Protein AF-A0A0J8RE99-F1 (afdb_monomer_lite)

Structure (mmCIF, N/CA/C/O backbone):
data_AF-A0A0J8RE99-F1
#
_entry.id   AF-A0A0J8RE99-F1
#
loop_
_atom_site.group_PDB
_atom_site.id
_atom_site.type_symbol
_atom_site.label_atom_id
_atom_site.label_alt_id
_atom_site.label_comp_id
_atom_site.label_asym_id
_atom_site.label_entity_id
_atom_site.label_seq_id
_atom_site.pdbx_PDB_ins_code
_atom_site.Cartn_x
_atom_site.Cartn_y
_atom_site.Cartn_z
_atom_site.occupancy
_atom_site.B_iso_or_equiv
_atom_site.auth_seq_id
_atom_site.auth_comp_id
_atom_site.auth_asym_id
_atom_site.auth_atom_id
_atom_site.pdbx_PDB_model_num
ATOM 1 N N . MET A 1 1 ? 3.010 18.013 -18.663 1.00 51.88 1 MET A N 1
ATOM 2 C CA . MET A 1 1 ? 1.750 18.130 -17.895 1.00 51.88 1 MET A CA 1
ATOM 3 C C . MET A 1 1 ? 1.418 16.877 -17.068 1.00 51.88 1 MET A C 1
ATOM 5 O O . MET A 1 1 ? 0.577 16.992 -16.194 1.00 51.88 1 MET A O 1
ATOM 9 N N . GLY A 1 2 ? 2.105 15.733 -17.244 1.00 72.44 2 GLY A N 1
ATOM 10 C CA . GLY A 1 2 ? 1.738 14.463 -16.585 1.00 72.44 2 GLY A CA 1
ATOM 11 C C . GLY A 1 2 ? 1.918 14.384 -15.061 1.00 72.44 2 GLY A C 1
ATOM 12 O O . GLY A 1 2 ? 1.069 13.808 -14.399 1.00 72.44 2 GLY A O 1
ATOM 13 N N . ALA A 1 3 ? 2.939 15.015 -14.471 1.00 80.06 3 ALA A N 1
ATOM 14 C CA . ALA A 1 3 ? 3.214 14.856 -13.034 1.00 80.06 3 ALA A CA 1
ATOM 15 C C . ALA A 1 3 ? 2.072 15.350 -12.118 1.00 80.06 3 ALA A C 1
ATOM 17 O O . ALA A 1 3 ? 1.787 14.749 -11.086 1.00 80.06 3 ALA A O 1
ATOM 18 N N . SER A 1 4 ? 1.388 16.441 -12.479 1.00 88.12 4 SER A N 1
ATOM 19 C CA . SER A 1 4 ? 0.244 16.948 -11.702 1.00 88.12 4 SER A CA 1
ATOM 20 C C . SER A 1 4 ? -0.982 16.040 -11.812 1.00 88.12 4 SER A C 1
ATOM 22 O O . SER A 1 4 ? -1.707 15.873 -10.834 1.00 88.12 4 SER A O 1
ATOM 24 N N . GLU A 1 5 ? -1.196 15.441 -12.984 1.00 91.56 5 GLU A N 1
ATOM 25 C CA . GLU A 1 5 ? -2.294 14.508 -13.238 1.00 91.56 5 GLU A CA 1
ATOM 26 C C . GLU A 1 5 ? -2.074 13.184 -12.495 1.00 91.56 5 GLU A C 1
ATOM 28 O O . GLU A 1 5 ? -2.955 12.761 -11.749 1.00 91.56 5 GLU A O 1
ATOM 33 N N . SER A 1 6 ? -0.870 12.601 -12.566 1.00 93.69 6 SER A N 1
ATOM 34 C CA . SER A 1 6 ? -0.508 11.382 -11.823 1.00 93.69 6 SER A CA 1
ATOM 35 C C . SER A 1 6 ? -0.725 11.535 -10.316 1.00 93.69 6 SER A C 1
ATOM 37 O O . SER A 1 6 ? -1.281 10.648 -9.670 1.00 93.69 6 SER A O 1
ATOM 39 N N . LYS A 1 7 ? -0.351 12.691 -9.746 1.00 96.00 7 LYS A N 1
ATOM 40 C CA . LYS A 1 7 ? -0.567 12.993 -8.321 1.00 96.00 7 LYS A CA 1
ATOM 41 C C . LYS A 1 7 ? -2.047 13.099 -7.965 1.00 96.00 7 LYS A C 1
ATOM 43 O O . LYS A 1 7 ? -2.447 12.626 -6.901 1.00 96.00 7 LYS A O 1
ATOM 48 N N . LEU A 1 8 ? -2.859 13.700 -8.837 1.00 96.81 8 LEU A N 1
ATOM 49 C CA . LEU A 1 8 ? -4.306 13.785 -8.638 1.00 96.81 8 LEU A CA 1
ATOM 50 C C . LEU A 1 8 ? -4.948 12.393 -8.663 1.00 96.81 8 LEU A C 1
ATOM 52 O O . LEU A 1 8 ? -5.706 12.067 -7.750 1.00 96.81 8 LEU A O 1
ATOM 56 N N . VAL A 1 9 ? -4.602 11.565 -9.653 1.00 97.44 9 VAL A N 1
ATOM 57 C CA . VAL A 1 9 ? -5.102 10.185 -9.772 1.00 97.44 9 VAL A CA 1
ATOM 58 C C . VAL A 1 9 ? -4.669 9.349 -8.567 1.00 97.44 9 VAL A C 1
ATOM 60 O O . VAL A 1 9 ? -5.491 8.655 -7.970 1.00 97.44 9 VAL A O 1
ATOM 63 N N . PHE A 1 10 ? -3.412 9.472 -8.132 1.00 97.88 10 PHE A N 1
ATOM 64 C CA . PHE A 1 10 ? -2.926 8.787 -6.934 1.00 97.88 10 PHE A CA 1
ATOM 65 C C . PHE A 1 10 ? -3.701 9.220 -5.680 1.00 97.88 10 PHE A C 1
ATOM 67 O O . PHE A 1 10 ? -4.124 8.382 -4.882 1.00 97.88 10 PHE A O 1
ATOM 74 N N . ARG A 1 11 ? -3.970 10.525 -5.531 1.00 97.75 11 ARG A N 1
ATOM 75 C CA . ARG A 1 11 ? -4.751 11.060 -4.408 1.00 97.75 11 ARG A CA 1
ATOM 76 C C . ARG A 1 11 ? -6.195 10.556 -4.402 1.00 97.75 11 ARG A C 1
ATOM 78 O O . ARG A 1 11 ? -6.694 10.197 -3.339 1.00 97.75 11 ARG A O 1
ATOM 85 N N . GLN A 1 12 ? -6.847 10.510 -5.563 1.00 97.69 12 GLN A N 1
ATOM 86 C CA . GLN A 1 12 ? -8.183 9.921 -5.715 1.00 97.69 12 GLN A CA 1
ATOM 87 C C . GLN A 1 12 ? -8.171 8.435 -5.352 1.00 97.69 12 GLN A C 1
ATOM 89 O O . GLN A 1 12 ? -9.044 7.965 -4.624 1.00 97.69 12 GLN A O 1
ATOM 94 N N . GLY A 1 13 ? -7.132 7.715 -5.783 1.00 97.62 13 GLY A N 1
ATOM 95 C CA . GLY A 1 13 ? -6.949 6.317 -5.433 1.00 97.62 13 GLY A CA 1
ATOM 96 C C . GLY A 1 13 ? -6.836 6.089 -3.925 1.00 97.62 13 GLY A C 1
ATOM 97 O O . GLY A 1 13 ? -7.435 5.151 -3.407 1.00 97.62 13 GLY A O 1
ATOM 98 N N . ILE A 1 14 ? -6.155 6.975 -3.196 1.00 98.19 14 ILE A N 1
ATOM 99 C CA . ILE A 1 14 ? -6.085 6.915 -1.727 1.00 98.19 14 ILE A CA 1
ATOM 100 C C . ILE A 1 14 ? -7.470 7.073 -1.083 1.00 98.19 14 ILE A C 1
ATOM 102 O O . ILE A 1 14 ? -7.772 6.359 -0.132 1.00 98.19 14 ILE A O 1
ATOM 106 N N . PHE A 1 15 ? -8.330 7.963 -1.588 1.00 98.00 15 PHE A N 1
ATOM 107 C CA . PHE A 1 15 ? -9.686 8.110 -1.043 1.00 98.00 15 PHE A CA 1
ATOM 108 C C . PHE A 1 15 ? -10.543 6.866 -1.281 1.00 98.00 15 PHE A C 1
ATOM 110 O O . PHE A 1 15 ? -11.204 6.396 -0.346 1.00 98.00 15 PHE A O 1
ATOM 117 N N . ARG A 1 16 ? -10.426 6.267 -2.477 1.00 97.94 16 ARG A N 1
ATOM 118 C CA . ARG A 1 16 ? -11.125 5.028 -2.849 1.00 97.94 16 ARG A CA 1
ATOM 119 C C . ARG A 1 16 ? -10.901 3.902 -1.833 1.00 97.94 16 ARG A C 1
ATOM 121 O O . ARG A 1 16 ? -11.854 3.193 -1.529 1.00 97.94 16 ARG A O 1
ATOM 128 N N . LEU A 1 17 ? -9.703 3.793 -1.237 1.00 97.75 17 LEU A N 1
ATOM 129 C CA . LEU A 1 17 ? -9.401 2.783 -0.206 1.00 97.75 17 LEU A CA 1
ATOM 130 C C . LEU A 1 17 ? -10.403 2.784 0.954 1.00 97.75 17 LEU A C 1
ATOM 132 O O . LEU A 1 17 ? -10.721 1.722 1.487 1.00 97.75 17 LEU A O 1
ATOM 136 N N . SER A 1 18 ? -10.864 3.965 1.366 1.00 96.88 18 SER A N 1
ATOM 137 C CA . SER A 1 18 ? -11.745 4.128 2.526 1.00 96.88 18 SER A CA 1
ATOM 138 C C . SER A 1 18 ? -13.224 4.279 2.168 1.00 96.88 18 SER A C 1
ATOM 140 O O . SER A 1 18 ? -14.079 4.004 3.011 1.00 96.88 18 SER A O 1
ATOM 142 N N . GLU A 1 19 ? -13.521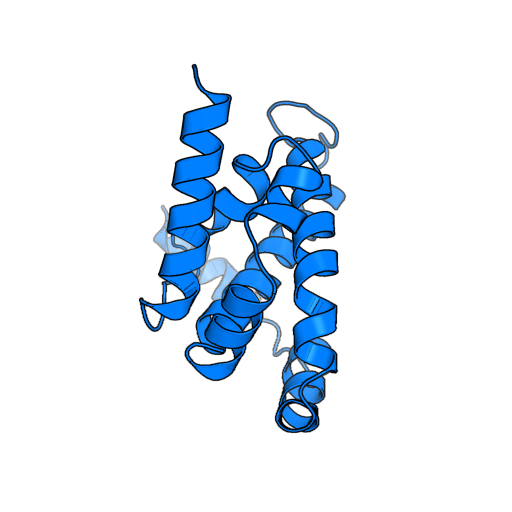 4.721 0.944 1.00 96.38 19 GLU A N 1
ATOM 143 C CA . GLU A 1 19 ? -14.881 5.009 0.469 1.00 96.38 19 GLU A CA 1
ATOM 144 C C . GLU A 1 19 ? -15.568 3.780 -0.136 1.00 96.38 19 GLU A C 1
ATOM 146 O O . GLU A 1 19 ? -16.765 3.576 0.069 1.00 96.38 19 GLU A O 1
ATOM 151 N N . GLU A 1 20 ? -14.817 2.940 -0.848 1.00 96.00 20 GLU A N 1
ATOM 152 C CA . GLU A 1 20 ? -15.328 1.722 -1.472 1.00 96.00 20 GLU A CA 1
ATOM 153 C C . GLU A 1 20 ? -15.025 0.509 -0.590 1.00 96.00 20 GLU A C 1
ATOM 155 O O . GLU A 1 20 ? -13.925 0.373 -0.060 1.00 96.00 20 GLU A O 1
ATOM 160 N N . LYS A 1 21 ? -15.986 -0.402 -0.422 1.00 92.25 21 LYS A N 1
ATOM 161 C CA . LYS A 1 21 ? -15.790 -1.624 0.370 1.00 92.25 21 LYS A CA 1
ATOM 162 C C . LYS A 1 21 ? -15.542 -2.820 -0.536 1.00 92.25 21 LYS A C 1
ATOM 164 O O . LYS A 1 21 ? -16.351 -3.085 -1.418 1.00 92.25 21 LYS A O 1
ATOM 169 N N . GLY A 1 22 ? -14.490 -3.581 -0.238 1.00 92.00 22 GLY A N 1
ATOM 170 C CA . GLY A 1 22 ? -14.222 -4.857 -0.900 1.00 92.00 22 GLY A CA 1
ATOM 171 C C . GLY A 1 22 ? -13.769 -4.691 -2.347 1.00 92.00 22 GLY A C 1
ATOM 172 O O . GLY A 1 22 ? -14.304 -5.360 -3.229 1.00 92.00 22 GLY A O 1
ATOM 173 N N . ILE A 1 23 ? -12.797 -3.804 -2.582 1.00 97.25 23 ILE A N 1
ATOM 174 C CA . ILE A 1 23 ? -12.191 -3.637 -3.908 1.00 97.25 23 ILE A CA 1
ATOM 175 C C . ILE A 1 23 ? -11.575 -4.988 -4.328 1.00 97.25 23 ILE A C 1
ATOM 177 O O . ILE A 1 23 ? -10.813 -5.565 -3.543 1.00 97.25 23 ILE A O 1
ATOM 181 N N . PRO A 1 24 ? -11.883 -5.519 -5.526 1.00 97.19 24 PRO A N 1
ATOM 182 C CA . PRO A 1 24 ? -11.364 -6.811 -5.970 1.00 97.19 24 PRO A CA 1
ATOM 183 C C . PRO A 1 24 ? -9.832 -6.859 -5.985 1.00 97.19 24 PRO A C 1
ATOM 185 O O . PRO A 1 24 ? -9.169 -5.903 -6.381 1.00 97.19 24 PRO A O 1
ATOM 188 N N . ALA A 1 25 ? -9.245 -7.985 -5.575 1.00 94.50 25 ALA A N 1
ATOM 189 C CA . ALA A 1 25 ? -7.788 -8.133 -5.480 1.00 94.50 25 ALA A CA 1
ATOM 190 C C . ALA A 1 25 ? -7.064 -8.121 -6.843 1.00 94.50 25 ALA A C 1
ATOM 192 O O . ALA A 1 25 ? -5.857 -7.896 -6.895 1.00 94.50 25 ALA A O 1
ATOM 193 N N . ASP A 1 26 ? -7.786 -8.380 -7.931 1.00 93.06 26 ASP A N 1
ATOM 194 C CA . ASP A 1 26 ? -7.322 -8.352 -9.320 1.00 93.06 26 ASP A CA 1
ATOM 195 C C . ASP A 1 26 ? -7.617 -7.021 -10.037 1.00 93.06 26 ASP A C 1
ATOM 197 O O . ASP A 1 26 ? -7.287 -6.875 -11.213 1.00 93.06 26 ASP A O 1
ATOM 201 N N . ASP A 1 27 ? -8.196 -6.037 -9.339 1.00 97.69 27 ASP A N 1
ATOM 202 C CA . ASP A 1 27 ? -8.466 -4.710 -9.897 1.00 97.69 27 ASP A CA 1
ATOM 203 C C . ASP A 1 27 ? -7.138 -4.006 -10.278 1.00 97.69 27 ASP A C 1
ATOM 205 O O . ASP A 1 27 ? -6.235 -3.890 -9.439 1.00 97.69 27 ASP A O 1
ATOM 209 N N . PRO A 1 28 ? -6.980 -3.499 -11.520 1.00 96.31 28 PRO A N 1
ATOM 210 C CA . PRO A 1 28 ? -5.768 -2.790 -11.949 1.00 96.31 28 PRO A CA 1
ATOM 211 C C . PRO A 1 28 ? -5.458 -1.541 -11.111 1.00 96.31 28 PRO A C 1
ATOM 213 O O . PRO A 1 28 ? -4.323 -1.071 -11.097 1.00 96.31 28 PRO A O 1
ATOM 216 N N . TYR A 1 29 ? -6.438 -1.025 -10.370 1.00 97.31 29 TYR A N 1
ATOM 217 C CA . TYR A 1 29 ? -6.295 0.037 -9.379 1.00 97.31 29 TYR A CA 1
ATOM 218 C C . TYR A 1 29 ? -5.077 -0.096 -8.463 1.00 97.31 29 TYR A C 1
ATOM 220 O O . TYR A 1 29 ? -4.404 0.904 -8.198 1.00 97.31 29 TYR A O 1
ATOM 228 N N . TRP A 1 30 ? -4.765 -1.311 -7.996 1.00 98.50 30 TRP A N 1
ATOM 229 C CA . TRP A 1 30 ? -3.646 -1.526 -7.076 1.00 98.50 30 TRP A CA 1
ATOM 230 C C . TRP A 1 30 ? -2.307 -1.115 -7.691 1.00 98.50 30 TRP A C 1
ATOM 232 O O . TRP A 1 30 ? -1.430 -0.636 -6.970 1.00 98.50 30 TRP A O 1
ATOM 242 N N . ALA A 1 31 ? -2.176 -1.222 -9.019 1.00 98.19 31 ALA A N 1
ATOM 243 C CA . ALA A 1 31 ? -0.966 -0.837 -9.732 1.00 98.19 31 ALA A CA 1
ATOM 244 C C . ALA A 1 31 ? -0.628 0.645 -9.592 1.00 98.19 31 ALA A C 1
ATOM 246 O O . ALA A 1 31 ? 0.546 1.016 -9.501 1.00 98.19 31 ALA A O 1
ATOM 247 N N . GLY A 1 32 ? -1.650 1.483 -9.407 1.00 98.12 32 GLY A N 1
ATOM 248 C CA . GLY A 1 32 ? -1.471 2.904 -9.154 1.00 98.12 32 GLY A CA 1
ATOM 249 C C . GLY A 1 32 ? -0.577 3.208 -7.945 1.00 98.12 32 GLY A C 1
ATOM 250 O O . GLY A 1 32 ? 0.093 4.237 -7.940 1.00 98.12 32 GLY A O 1
ATOM 251 N N . PHE A 1 33 ? -0.486 2.312 -6.953 1.00 98.50 33 PHE A N 1
ATOM 252 C CA . PHE A 1 33 ? 0.352 2.524 -5.765 1.00 98.50 33 PHE A CA 1
ATOM 253 C C . PHE A 1 33 ? 1.854 2.369 -6.012 1.00 98.50 33 PHE A C 1
ATOM 255 O O . PHE A 1 33 ? 2.645 2.902 -5.232 1.00 98.50 33 PHE A O 1
ATOM 262 N N . TRP A 1 34 ? 2.265 1.675 -7.076 1.00 98.38 34 TRP A N 1
ATOM 263 C CA . TRP A 1 34 ? 3.676 1.592 -7.462 1.00 98.38 34 TRP A CA 1
ATOM 264 C C . TRP A 1 34 ? 4.002 2.313 -8.771 1.00 98.38 34 TRP A C 1
ATOM 266 O O . TRP A 1 34 ? 5.154 2.705 -8.951 1.00 98.38 34 TRP A O 1
ATOM 276 N N . GLU A 1 35 ? 3.020 2.561 -9.639 1.00 97.56 35 GLU A N 1
ATOM 277 C CA . GLU A 1 35 ? 3.239 3.198 -10.945 1.00 97.56 35 GLU A CA 1
ATOM 278 C C . GLU A 1 35 ? 3.141 4.728 -10.910 1.00 97.56 35 GLU A C 1
ATOM 280 O O . GLU A 1 35 ? 3.913 5.398 -11.601 1.00 97.56 35 GLU A O 1
ATOM 285 N N . LEU A 1 36 ? 2.212 5.286 -10.121 1.00 97.75 36 LEU A N 1
ATOM 286 C CA . LEU A 1 36 ? 1.905 6.722 -10.141 1.00 97.75 36 LEU A CA 1
ATOM 287 C C . LEU A 1 36 ? 2.876 7.601 -9.337 1.00 97.75 36 LEU A C 1
ATOM 289 O O . LEU A 1 36 ? 3.160 8.702 -9.809 1.00 97.75 36 LEU A O 1
ATOM 293 N N . PRO A 1 37 ? 3.383 7.197 -8.151 1.00 97.38 37 PRO A N 1
ATOM 294 C CA . PRO A 1 37 ? 4.306 8.045 -7.405 1.00 97.38 37 PRO A CA 1
ATOM 295 C C . PRO A 1 37 ? 5.624 8.240 -8.163 1.00 97.38 37 PRO A C 1
ATOM 297 O O . PRO A 1 37 ? 6.299 7.274 -8.532 1.00 97.38 37 PRO A O 1
ATOM 300 N N . GLU A 1 38 ? 6.035 9.491 -8.356 1.00 94.94 38 GLU A N 1
ATOM 301 C CA . GLU A 1 38 ? 7.298 9.818 -9.023 1.00 94.94 38 GLU A CA 1
ATOM 302 C C . GLU A 1 38 ? 8.431 10.014 -8.003 1.00 94.94 38 GLU A C 1
ATOM 304 O O . GLU A 1 38 ? 9.600 9.775 -8.316 1.00 94.94 38 GLU A O 1
ATOM 309 N N . SER A 1 39 ? 8.098 10.365 -6.754 1.00 95.75 39 SER A N 1
ATOM 310 C CA . SER A 1 39 ? 9.068 10.562 -5.673 1.00 95.75 39 SER A CA 1
ATOM 311 C C . SER A 1 39 ? 8.603 10.026 -4.309 1.00 95.75 39 SER A C 1
ATOM 313 O O . SER A 1 39 ? 7.493 9.518 -4.147 1.00 95.75 39 SER A O 1
ATOM 315 N N . VAL A 1 40 ? 9.480 10.108 -3.301 1.00 96.56 40 VAL A N 1
ATOM 316 C CA . VAL A 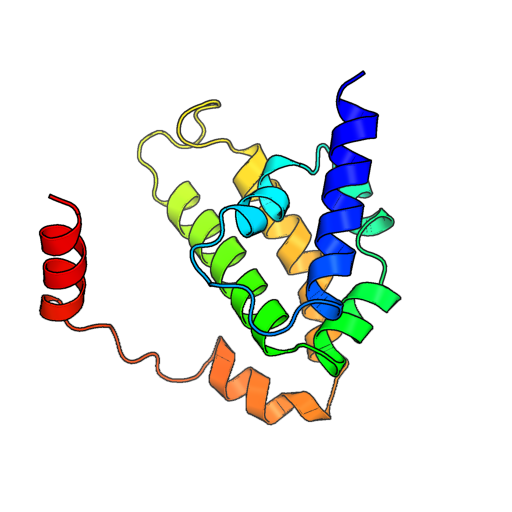1 40 ? 9.122 9.763 -1.914 1.00 96.56 40 VAL A CA 1
ATOM 317 C C . VAL A 1 40 ? 8.121 10.766 -1.336 1.00 96.56 40 VAL A C 1
ATOM 319 O O . VAL A 1 40 ? 7.210 10.371 -0.610 1.00 96.56 40 VAL A O 1
ATOM 322 N N . GLU A 1 41 ? 8.240 12.041 -1.708 1.00 96.00 41 GLU A N 1
ATOM 323 C CA . GLU A 1 41 ? 7.322 13.107 -1.307 1.00 96.00 41 GLU A CA 1
ATOM 324 C C . GLU A 1 41 ? 5.900 12.813 -1.784 1.00 96.00 41 GLU A C 1
ATOM 326 O O . GLU A 1 41 ? 4.963 12.992 -1.014 1.00 96.00 41 GLU A O 1
ATOM 331 N N . ASP A 1 42 ? 5.720 12.277 -2.995 1.00 96.31 42 ASP A N 1
ATOM 332 C CA . ASP A 1 42 ? 4.385 11.919 -3.486 1.00 96.31 42 ASP A CA 1
ATOM 333 C C . ASP A 1 42 ? 3.689 10.921 -2.554 1.00 96.31 42 ASP A C 1
ATOM 335 O O . ASP A 1 42 ? 2.530 11.112 -2.195 1.00 96.31 42 ASP A O 1
ATOM 339 N N . VAL A 1 43 ? 4.405 9.901 -2.076 1.00 97.94 43 VAL A N 1
ATOM 340 C CA . VAL A 1 43 ? 3.840 8.910 -1.149 1.00 97.94 43 VAL A CA 1
ATOM 341 C C . VAL A 1 43 ? 3.584 9.524 0.229 1.00 97.94 43 VAL A C 1
ATOM 343 O O . VAL A 1 43 ? 2.486 9.403 0.770 1.00 97.94 43 VAL A O 1
ATOM 346 N N . PHE A 1 44 ? 4.581 10.191 0.814 1.00 97.31 44 PHE A N 1
ATOM 347 C CA . PHE A 1 44 ? 4.502 10.658 2.202 1.00 97.31 44 PHE A CA 1
ATOM 348 C C . PHE A 1 44 ? 3.616 11.898 2.381 1.00 97.31 44 PHE A C 1
ATOM 350 O O . PHE A 1 44 ? 3.037 12.075 3.455 1.00 97.31 44 PHE A O 1
ATOM 357 N N . THR A 1 45 ? 3.472 12.729 1.346 1.0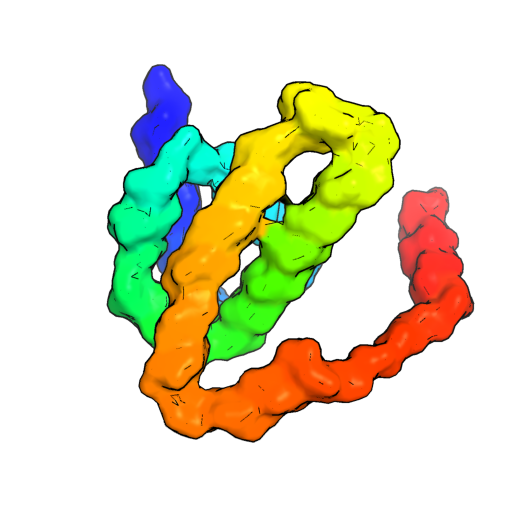0 95.94 45 THR A N 1
ATOM 358 C CA . THR A 1 45 ? 2.607 13.914 1.361 1.00 95.94 45 THR A CA 1
ATOM 359 C C . THR A 1 45 ? 1.180 13.591 0.927 1.00 95.94 45 THR A C 1
ATOM 361 O O . THR A 1 45 ? 0.247 14.051 1.583 1.00 95.94 45 THR A O 1
ATOM 364 N N . LEU A 1 46 ? 0.977 12.813 -0.147 1.00 97.81 46 LEU A N 1
ATOM 365 C CA . LEU A 1 46 ? -0.376 12.564 -0.668 1.00 97.81 46 LEU A CA 1
ATOM 366 C C . LEU A 1 46 ? -1.110 11.479 0.122 1.00 97.81 46 LEU A C 1
ATOM 368 O O . LEU A 1 46 ? -2.320 11.600 0.315 1.00 97.81 46 LEU A O 1
ATOM 372 N N . PHE A 1 47 ? -0.401 10.462 0.626 1.00 97.81 47 PHE A N 1
ATOM 373 C CA . PHE A 1 47 ? -0.978 9.459 1.521 1.00 97.81 47 PHE A CA 1
ATOM 374 C C . PHE A 1 47 ? -0.876 9.936 2.972 1.00 97.81 47 PHE A C 1
ATOM 376 O O . PHE A 1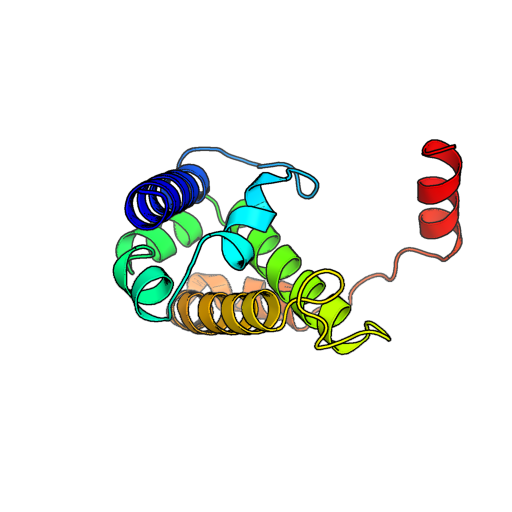 47 ? 0.019 9.555 3.737 1.00 97.81 47 PHE A O 1
ATOM 383 N N . ALA A 1 48 ? -1.763 10.860 3.340 1.00 98.06 48 ALA A N 1
ATOM 384 C CA . ALA A 1 48 ? -1.717 11.522 4.634 1.00 98.06 48 ALA A CA 1
ATOM 385 C C . ALA A 1 48 ? -2.037 10.549 5.791 1.00 98.06 48 ALA A C 1
ATOM 387 O O . ALA A 1 48 ? -2.798 9.597 5.607 1.00 98.06 48 ALA A O 1
ATOM 388 N N . PRO A 1 49 ? -1.522 10.800 7.014 1.00 98.38 49 PRO A N 1
ATOM 389 C CA . PRO A 1 49 ? -1.755 9.923 8.168 1.00 98.38 49 PRO A CA 1
ATOM 390 C C . PRO A 1 49 ? -3.240 9.666 8.451 1.00 98.38 49 PRO A C 1
ATOM 392 O O . PRO A 1 49 ? -3.633 8.563 8.816 1.00 98.38 49 PRO A O 1
ATOM 395 N N . VAL A 1 50 ? -4.072 10.696 8.270 1.00 98.00 50 VAL A N 1
ATOM 396 C CA . VAL A 1 50 ? -5.519 10.625 8.501 1.00 98.00 50 VAL A CA 1
ATOM 397 C C . VAL A 1 50 ? -6.215 9.665 7.536 1.00 98.00 50 VAL A C 1
ATOM 399 O O . VAL A 1 50 ? -7.145 8.976 7.941 1.00 98.00 50 VAL A O 1
ATOM 402 N N . ASP A 1 51 ? -5.742 9.568 6.294 1.00 98.38 51 ASP A N 1
ATOM 403 C CA . ASP A 1 51 ? -6.340 8.696 5.281 1.00 98.38 51 ASP A CA 1
ATOM 404 C C . ASP A 1 51 ? -5.946 7.235 5.508 1.00 98.38 51 ASP A C 1
ATOM 406 O O . ASP A 1 51 ? -6.767 6.337 5.320 1.00 98.38 51 ASP A O 1
ATOM 410 N N . ILE A 1 52 ? -4.713 6.993 5.972 1.00 98.38 52 ILE A N 1
ATOM 411 C CA . ILE A 1 52 ? -4.246 5.649 6.340 1.00 98.38 52 ILE A CA 1
ATOM 412 C C . ILE A 1 52 ? -5.054 5.132 7.532 1.00 98.38 52 ILE A C 1
ATOM 414 O O . ILE A 1 52 ? -5.610 4.039 7.459 1.00 98.38 52 ILE A O 1
ATOM 418 N N . ARG A 1 53 ? -5.190 5.939 8.594 1.00 98.50 53 ARG A N 1
ATOM 419 C CA . ARG A 1 53 ? -6.015 5.589 9.764 1.00 98.50 53 ARG A CA 1
ATOM 420 C C . ARG A 1 53 ? -7.471 5.369 9.385 1.00 98.50 53 ARG A C 1
ATOM 422 O O . ARG A 1 53 ? -8.044 4.358 9.761 1.00 98.50 53 ARG A O 1
ATOM 429 N N . ARG A 1 54 ? -8.049 6.262 8.572 1.00 98.12 54 ARG A N 1
ATOM 430 C CA . ARG A 1 54 ? -9.417 6.088 8.070 1.00 98.12 54 ARG A CA 1
ATOM 431 C C . ARG A 1 54 ? -9.563 4.756 7.340 1.00 98.12 54 ARG A C 1
ATOM 433 O O . ARG A 1 54 ? -10.467 4.004 7.665 1.00 98.12 54 ARG A O 1
ATOM 440 N N . THR A 1 55 ? -8.662 4.447 6.409 1.00 98.19 55 THR A N 1
ATOM 441 C CA . THR A 1 55 ? -8.682 3.172 5.678 1.00 98.19 55 THR A CA 1
ATOM 442 C C . THR A 1 55 ? -8.584 1.979 6.628 1.00 98.19 55 THR A C 1
ATOM 444 O O . THR A 1 55 ? -9.393 1.065 6.522 1.00 98.19 55 THR A O 1
ATOM 447 N N . ARG A 1 56 ? -7.640 2.001 7.578 1.00 97.88 56 ARG A N 1
ATOM 448 C CA . ARG A 1 56 ? -7.473 0.961 8.605 1.00 97.88 56 ARG A CA 1
ATOM 449 C C . ARG A 1 56 ? -8.764 0.733 9.393 1.00 97.88 56 ARG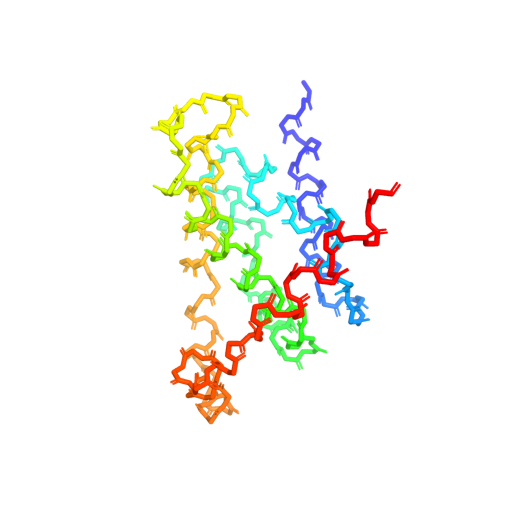 A C 1
ATOM 451 O O . ARG A 1 56 ? -9.187 -0.407 9.551 1.00 97.88 56 ARG A O 1
ATOM 458 N N . ASP A 1 57 ? -9.392 1.814 9.846 1.00 97.06 57 ASP A N 1
ATOM 459 C CA . ASP A 1 57 ? -10.523 1.758 10.774 1.00 97.06 57 ASP A CA 1
ATOM 460 C C . ASP A 1 57 ? -11.857 1.459 10.069 1.00 97.06 57 ASP A C 1
ATOM 462 O O . ASP A 1 57 ? -12.747 0.851 10.662 1.00 97.06 57 ASP A O 1
ATOM 466 N N . THR A 1 58 ? -12.024 1.873 8.806 1.00 96.56 58 THR A N 1
ATOM 467 C CA . THR A 1 58 ? -13.298 1.728 8.073 1.00 96.56 58 THR A CA 1
ATOM 468 C C . THR A 1 58 ? -13.287 0.640 7.003 1.00 96.56 58 THR A C 1
ATOM 470 O O . THR A 1 58 ? -14.360 0.167 6.614 1.00 96.56 58 THR A O 1
ATOM 473 N N . SER A 1 59 ? -12.109 0.252 6.506 1.00 97.19 59 SER A N 1
ATOM 474 C CA . SER A 1 59 ? -11.943 -0.665 5.374 1.00 97.19 59 SER A CA 1
ATOM 475 C C . SER A 1 59 ? -10.647 -1.485 5.480 1.00 97.19 59 SER A C 1
ATOM 477 O O . SER A 1 59 ? -9.807 -1.496 4.576 1.00 97.19 59 SER A O 1
ATOM 479 N N . LEU A 1 60 ? -10.486 -2.212 6.593 1.00 97.06 60 LEU A N 1
ATOM 480 C CA . LEU A 1 60 ? -9.302 -3.041 6.850 1.00 97.06 60 LEU A CA 1
ATOM 481 C C . LEU A 1 60 ? -9.018 -4.049 5.720 1.00 97.06 60 LEU A C 1
ATOM 483 O O . LEU A 1 60 ? -7.866 -4.230 5.342 1.00 97.06 60 LEU A O 1
ATOM 487 N N . GLY A 1 61 ? -10.054 -4.630 5.104 1.00 97.56 61 GLY A N 1
ATOM 488 C CA . GLY A 1 61 ? -9.892 -5.569 3.984 1.00 97.56 61 GLY A CA 1
ATOM 489 C C . GLY A 1 61 ? -9.257 -4.950 2.730 1.00 97.56 61 GLY A C 1
ATOM 490 O O . GLY A 1 61 ? -8.496 -5.610 2.019 1.00 97.56 61 GLY A O 1
ATOM 491 N N . ASN A 1 62 ? -9.490 -3.660 2.467 1.00 98.38 62 ASN A N 1
ATOM 492 C CA . ASN A 1 62 ? -8.781 -2.971 1.387 1.00 98.38 62 ASN A CA 1
ATOM 493 C C . ASN A 1 62 ? -7.315 -2.725 1.767 1.00 98.38 62 ASN A C 1
ATOM 495 O O . ASN A 1 62 ? -6.440 -2.824 0.908 1.00 98.38 62 ASN A O 1
ATOM 499 N N . LEU A 1 63 ? -7.031 -2.437 3.044 1.00 98.00 63 LEU A N 1
ATOM 500 C CA . LEU A 1 63 ? -5.659 -2.279 3.530 1.00 98.00 63 LEU A CA 1
ATOM 501 C C . LEU A 1 63 ? -4.872 -3.594 3.438 1.00 98.00 63 LEU A C 1
ATOM 503 O O . LEU A 1 63 ? -3.742 -3.593 2.955 1.00 98.00 63 LEU A O 1
ATOM 507 N N . GLU A 1 64 ? -5.484 -4.714 3.829 1.00 97.50 64 GLU A N 1
ATOM 508 C CA . GLU A 1 64 ? -4.944 -6.066 3.633 1.00 97.50 64 GLU A CA 1
ATOM 509 C C . GLU A 1 64 ? -4.589 -6.312 2.167 1.00 97.50 64 GLU A C 1
ATOM 511 O O . GLU A 1 64 ? -3.472 -6.726 1.846 1.00 97.50 64 GLU A O 1
ATOM 516 N N . THR A 1 65 ? -5.535 -6.022 1.272 1.00 98.19 65 THR A N 1
ATOM 517 C CA . THR A 1 65 ? -5.357 -6.229 -0.167 1.00 98.19 65 THR A CA 1
ATOM 518 C C . THR A 1 65 ? -4.224 -5.363 -0.709 1.00 98.19 65 THR A C 1
ATOM 520 O O . THR A 1 65 ? -3.372 -5.872 -1.437 1.00 98.19 65 THR A O 1
ATOM 523 N N . LEU A 1 66 ? -4.134 -4.099 -0.280 1.00 98.56 66 LEU A N 1
ATOM 524 C CA . LEU A 1 66 ? -3.031 -3.213 -0.639 1.00 98.56 66 LEU A CA 1
ATOM 525 C C . LEU A 1 66 ? -1.681 -3.779 -0.188 1.00 98.56 66 LEU A C 1
ATOM 527 O O . LEU A 1 66 ? -0.776 -3.890 -1.014 1.00 98.56 66 LEU A O 1
ATOM 531 N N . LEU A 1 67 ? -1.547 -4.167 1.088 1.00 98.25 67 LEU A N 1
ATOM 532 C CA . LEU A 1 67 ? -0.318 -4.753 1.642 1.00 98.25 67 LEU A CA 1
ATOM 533 C C . LEU A 1 67 ? 0.114 -5.992 0.852 1.00 98.25 67 LEU A C 1
ATOM 535 O O . LEU A 1 67 ? 1.284 -6.118 0.482 1.00 98.25 67 LEU A O 1
ATOM 539 N N . LEU A 1 68 ? -0.834 -6.889 0.559 1.00 97.50 68 LEU A N 1
ATOM 540 C CA . LEU A 1 68 ? -0.585 -8.084 -0.244 1.00 97.50 68 LEU A CA 1
ATOM 541 C C . LEU A 1 68 ? -0.156 -7.732 -1.666 1.00 97.50 68 LEU A C 1
ATOM 543 O O . LEU A 1 68 ? 0.796 -8.336 -2.164 1.00 97.50 68 LEU A O 1
ATOM 547 N N . ALA A 1 69 ? -0.817 -6.770 -2.310 1.00 98.31 69 ALA A N 1
ATOM 548 C CA . ALA A 1 69 ? -0.509 -6.354 -3.672 1.00 98.31 69 ALA A CA 1
ATOM 549 C C . ALA A 1 69 ? 0.910 -5.776 -3.771 1.00 98.31 69 ALA A C 1
ATOM 551 O O . ALA A 1 69 ? 1.715 -6.265 -4.569 1.00 98.31 69 ALA A O 1
ATOM 552 N N . VAL A 1 70 ? 1.268 -4.812 -2.911 1.00 98.50 70 VAL A N 1
ATOM 553 C CA . VAL A 1 70 ? 2.603 -4.188 -2.957 1.00 98.50 70 VAL A CA 1
ATOM 554 C C . VAL A 1 70 ? 3.715 -5.154 -2.544 1.00 98.50 70 VAL A C 1
ATOM 556 O O . VAL A 1 70 ? 4.773 -5.167 -3.173 1.00 98.50 70 VAL A O 1
ATOM 559 N N . ALA A 1 71 ? 3.486 -6.019 -1.549 1.00 98.06 71 ALA A N 1
ATOM 560 C CA . ALA A 1 71 ? 4.468 -7.029 -1.154 1.00 98.06 71 ALA A CA 1
ATOM 561 C C . ALA A 1 71 ? 4.659 -8.096 -2.246 1.00 98.06 71 ALA A C 1
ATOM 563 O O . ALA A 1 71 ? 5.789 -8.516 -2.523 1.00 98.06 71 ALA A O 1
ATOM 564 N N . SER A 1 72 ? 3.571 -8.505 -2.907 1.00 96.81 72 SER A N 1
ATOM 565 C CA . SER A 1 72 ? 3.622 -9.452 -4.027 1.00 96.81 72 SER A CA 1
ATOM 566 C C . SER A 1 72 ? 4.348 -8.853 -5.227 1.00 96.81 72 SER A C 1
ATOM 568 O O . SER A 1 72 ? 5.207 -9.523 -5.798 1.00 96.81 72 SER A O 1
ATOM 570 N N . ARG A 1 73 ? 4.080 -7.585 -5.573 1.00 97.94 73 ARG A N 1
ATOM 571 C CA . ARG A 1 73 ? 4.782 -6.876 -6.653 1.00 97.94 73 ARG A CA 1
ATOM 572 C C . ARG A 1 73 ? 6.273 -6.731 -6.357 1.00 97.94 73 ARG A C 1
ATOM 574 O O . ARG A 1 73 ? 7.085 -7.076 -7.211 1.00 97.94 73 ARG A O 1
ATOM 581 N N . LEU A 1 74 ? 6.638 -6.309 -5.144 1.00 98.25 74 LEU A N 1
ATOM 582 C CA . LEU A 1 74 ? 8.037 -6.215 -4.713 1.00 98.25 74 LEU A CA 1
ATOM 583 C C . LEU A 1 74 ? 8.754 -7.567 -4.824 1.00 98.25 74 LEU A C 1
ATOM 585 O O . LEU A 1 74 ? 9.865 -7.653 -5.348 1.00 98.25 74 LEU A O 1
ATOM 589 N N . THR A 1 75 ? 8.097 -8.636 -4.370 1.00 97.31 75 THR A N 1
ATOM 590 C CA . THR A 1 75 ? 8.625 -10.002 -4.464 1.00 97.31 75 THR A CA 1
ATOM 591 C C . THR A 1 75 ? 8.767 -10.441 -5.918 1.00 97.31 75 THR A C 1
ATOM 593 O O . THR A 1 75 ? 9.796 -11.007 -6.275 1.00 97.31 75 THR A O 1
ATOM 596 N N . ALA A 1 76 ? 7.778 -10.167 -6.769 1.00 96.50 76 ALA A N 1
ATOM 597 C CA . ALA A 1 76 ? 7.825 -10.517 -8.184 1.00 96.50 76 ALA A CA 1
ATOM 598 C C . ALA A 1 76 ? 8.977 -9.804 -8.906 1.00 96.50 76 ALA A C 1
ATOM 600 O O . ALA A 1 76 ? 9.746 -10.462 -9.599 1.00 96.50 76 ALA A O 1
ATOM 601 N N . LEU A 1 77 ? 9.148 -8.497 -8.680 1.00 97.69 77 LEU A N 1
ATOM 602 C CA . LEU A 1 77 ? 10.238 -7.708 -9.262 1.00 97.69 77 LEU A CA 1
ATOM 603 C C . LEU A 1 77 ? 11.609 -8.212 -8.809 1.00 97.69 77 LEU A C 1
ATOM 605 O O . LEU A 1 77 ? 12.483 -8.426 -9.643 1.00 97.69 77 LEU A O 1
ATOM 609 N N . ARG A 1 78 ? 11.779 -8.491 -7.510 1.00 95.38 78 ARG A N 1
ATOM 610 C CA . ARG A 1 78 ? 13.029 -9.041 -6.959 1.00 95.38 78 ARG A CA 1
ATOM 611 C C . ARG A 1 78 ? 13.460 -10.344 -7.643 1.00 95.38 78 ARG A C 1
ATOM 613 O O . ARG A 1 78 ? 14.656 -10.588 -7.767 1.00 95.38 78 ARG A O 1
ATOM 620 N N . HIS A 1 79 ? 12.508 -11.193 -8.025 1.00 95.19 79 HIS A N 1
ATOM 621 C CA . HIS A 1 79 ? 12.783 -12.489 -8.655 1.00 95.19 79 HIS A CA 1
ATOM 622 C C . HIS A 1 79 ? 12.686 -12.447 -10.187 1.00 95.19 79 HIS A C 1
ATOM 624 O O . HIS A 1 79 ? 12.856 -13.483 -10.832 1.00 95.19 79 HIS A O 1
ATOM 630 N N . HIS A 1 80 ? 12.397 -11.287 -10.781 1.00 96.69 80 HIS A N 1
ATOM 631 C CA . HIS A 1 80 ? 12.273 -11.168 -12.225 1.00 96.69 80 HIS A CA 1
ATOM 632 C C . HIS A 1 80 ? 13.664 -11.254 -12.880 1.00 96.69 80 HIS A C 1
ATOM 634 O O . HIS A 1 80 ? 14.565 -10.519 -12.475 1.00 96.69 80 HIS A O 1
ATOM 640 N N . PRO A 1 81 ? 13.863 -12.096 -13.912 1.00 97.06 81 PRO A N 1
ATOM 641 C CA . PRO A 1 81 ? 15.183 -12.316 -14.515 1.00 97.06 81 PRO A CA 1
ATOM 642 C C . PRO A 1 81 ? 15.776 -11.053 -15.147 1.00 97.06 81 PRO A C 1
ATOM 644 O O . PRO A 1 81 ? 16.992 -10.902 -15.190 1.00 97.06 81 PRO A O 1
ATOM 647 N N . SER A 1 82 ? 14.920 -10.147 -15.620 1.00 95.75 82 SER A N 1
ATOM 648 C CA . SER A 1 82 ? 15.337 -8.881 -16.229 1.00 95.75 82 SER A CA 1
ATOM 649 C C . SER A 1 82 ? 15.478 -7.731 -15.235 1.00 95.75 82 SER A C 1
ATOM 651 O O . SER A 1 82 ? 15.764 -6.627 -15.665 1.00 95.75 82 SER A O 1
ATOM 653 N N . PHE A 1 83 ? 15.243 -7.912 -13.932 1.00 93.56 83 PHE A N 1
ATOM 654 C CA . PHE A 1 83 ? 15.416 -6.801 -12.989 1.00 93.56 83 PHE A CA 1
ATOM 655 C C . PHE A 1 83 ? 16.895 -6.367 -12.933 1.00 93.56 83 PHE A C 1
ATOM 657 O O . PHE A 1 83 ? 17.749 -7.237 -12.741 1.00 93.56 83 PHE A O 1
ATOM 664 N N . PRO A 1 84 ? 17.232 -5.061 -13.057 1.00 95.88 84 PRO A N 1
ATOM 665 C CA . PRO A 1 84 ? 16.356 -3.877 -13.035 1.00 95.88 84 PRO A CA 1
ATOM 666 C C . PRO A 1 84 ? 16.120 -3.213 -14.415 1.00 95.88 84 PRO A C 1
ATOM 668 O O . PRO A 1 84 ? 16.530 -2.074 -14.641 1.00 95.88 84 PRO A O 1
ATOM 671 N N . ASP A 1 85 ? 15.461 -3.901 -15.345 1.00 97.12 85 ASP A N 1
ATOM 672 C CA . ASP A 1 85 ? 15.064 -3.345 -16.645 1.00 97.12 85 ASP A CA 1
ATOM 673 C C . ASP A 1 85 ? 13.937 -2.308 -16.514 1.00 97.12 85 ASP A C 1
ATOM 675 O O . ASP A 1 85 ? 12.965 -2.515 -15.790 1.00 97.12 85 ASP A O 1
ATOM 679 N N . HIS A 1 86 ? 14.048 -1.190 -17.232 1.00 93.75 86 HIS A N 1
ATOM 680 C CA . HIS A 1 86 ? 13.127 -0.058 -17.100 1.00 93.75 86 HIS A CA 1
ATOM 681 C C . HIS A 1 86 ? 11.699 -0.331 -17.585 1.00 93.75 86 HIS A C 1
ATOM 683 O O . HIS A 1 86 ? 10.787 0.356 -17.125 1.00 93.75 86 HIS A O 1
ATOM 689 N N . GLU A 1 87 ? 11.500 -1.300 -18.478 1.00 92.75 87 GLU A N 1
ATOM 690 C CA . GLU A 1 87 ? 10.189 -1.629 -19.045 1.00 92.75 87 GLU A CA 1
ATOM 691 C C . GLU A 1 87 ? 9.642 -2.928 -18.448 1.00 92.75 87 GLU A C 1
ATOM 693 O O . GLU A 1 87 ? 8.496 -2.988 -18.003 1.00 92.75 87 GLU A O 1
ATOM 698 N N . LEU A 1 88 ? 10.473 -3.969 -18.389 1.00 93.56 88 LEU A N 1
ATOM 699 C CA . LEU A 1 88 ? 10.063 -5.312 -17.980 1.00 93.56 88 LEU A CA 1
ATOM 700 C C . LEU A 1 88 ? 10.043 -5.492 -16.459 1.00 93.56 88 LEU A C 1
ATOM 702 O O . LEU A 1 88 ? 9.235 -6.260 -15.935 1.00 93.56 88 LEU A O 1
ATOM 706 N N . ALA A 1 89 ? 10.939 -4.818 -15.735 1.00 95.44 89 ALA A N 1
ATOM 707 C CA . ALA A 1 89 ? 11.065 -4.964 -14.287 1.00 95.44 89 ALA A CA 1
ATOM 708 C C . ALA A 1 89 ? 11.477 -3.641 -13.618 1.00 95.44 89 ALA A C 1
ATOM 710 O O . ALA A 1 89 ? 12.579 -3.550 -13.060 1.00 95.44 89 ALA A O 1
ATOM 711 N N . PRO A 1 90 ? 10.600 -2.616 -13.658 1.00 97.31 90 PRO A N 1
ATOM 712 C CA . PRO A 1 90 ? 10.996 -1.251 -13.361 1.00 97.31 90 PRO A CA 1
ATOM 713 C C . PRO A 1 90 ? 11.477 -1.108 -11.908 1.00 97.31 90 PRO A C 1
ATOM 715 O O . PRO A 1 90 ? 10.721 -1.384 -10.970 1.00 97.31 90 PRO A O 1
ATOM 718 N N . PRO A 1 91 ? 12.707 -0.620 -11.667 1.00 97.19 91 PRO A N 1
ATOM 719 C CA . PRO A 1 91 ? 13.217 -0.436 -10.308 1.00 97.19 91 PRO A CA 1
ATOM 720 C C . PRO A 1 91 ? 12.422 0.604 -9.507 1.00 97.19 91 PRO A C 1
ATOM 722 O O . PRO A 1 91 ? 12.351 0.513 -8.279 1.00 97.19 91 PRO A O 1
ATOM 725 N N . ARG A 1 92 ? 11.781 1.570 -10.185 1.00 97.19 92 ARG A N 1
ATOM 726 C CA . ARG A 1 92 ? 10.905 2.564 -9.548 1.00 97.19 92 ARG A CA 1
ATOM 727 C C . ARG A 1 92 ? 9.708 1.907 -8.864 1.00 97.19 92 ARG A C 1
ATOM 729 O O . ARG A 1 92 ? 9.386 2.290 -7.744 1.00 97.19 92 ARG A O 1
ATOM 736 N N . ASP A 1 93 ? 9.103 0.906 -9.494 1.00 98.12 93 ASP A N 1
ATOM 737 C CA . ASP A 1 93 ? 7.956 0.195 -8.930 1.00 98.12 93 ASP A CA 1
ATOM 738 C C . ASP A 1 93 ? 8.346 -0.493 -7.621 1.00 98.12 93 ASP A C 1
ATOM 740 O O . ASP A 1 93 ? 7.670 -0.334 -6.608 1.00 98.12 93 ASP A O 1
ATOM 744 N N . ALA A 1 94 ? 9.491 -1.187 -7.607 1.00 98.38 94 ALA A N 1
ATOM 745 C CA . ALA A 1 94 ? 10.014 -1.824 -6.399 1.00 98.38 94 ALA A CA 1
ATOM 746 C C . ALA A 1 94 ? 10.258 -0.794 -5.284 1.00 98.38 94 ALA A C 1
ATOM 748 O O . ALA A 1 94 ? 9.890 -1.016 -4.128 1.00 98.38 94 ALA A O 1
ATOM 749 N N . LEU A 1 95 ? 10.834 0.358 -5.637 1.00 98.31 95 LEU A N 1
ATOM 750 C CA . LEU A 1 95 ? 11.074 1.446 -4.696 1.00 98.31 95 LEU A CA 1
ATOM 751 C C . LEU A 1 95 ? 9.766 2.028 -4.141 1.00 98.31 95 LEU A C 1
ATOM 753 O O . LEU A 1 95 ? 9.675 2.296 -2.943 1.00 98.31 95 LEU A O 1
ATOM 757 N N . ASN A 1 96 ? 8.741 2.185 -4.976 1.00 98.62 96 ASN A N 1
ATOM 758 C CA . ASN A 1 96 ? 7.428 2.653 -4.547 1.00 98.62 96 ASN A CA 1
ATOM 759 C C . ASN A 1 96 ? 6.709 1.629 -3.663 1.00 98.62 96 ASN A C 1
ATOM 761 O O . ASN A 1 96 ? 6.146 2.030 -2.647 1.00 98.62 96 ASN A O 1
ATOM 765 N N . CYS A 1 97 ? 6.811 0.324 -3.944 1.00 98.75 97 CYS A N 1
ATOM 766 C CA . CYS A 1 97 ? 6.308 -0.709 -3.034 1.00 98.75 97 CYS A CA 1
ATOM 767 C C . CYS A 1 97 ? 6.924 -0.571 -1.633 1.00 98.75 97 CYS A C 1
ATOM 769 O O . CYS A 1 97 ? 6.199 -0.588 -0.641 1.00 98.75 97 CYS A O 1
ATOM 771 N N . ILE A 1 98 ? 8.247 -0.377 -1.544 1.00 98.62 98 ILE A N 1
ATOM 772 C CA . ILE A 1 98 ? 8.932 -0.162 -0.259 1.00 98.62 98 ILE A CA 1
ATOM 773 C C . ILE A 1 98 ? 8.428 1.120 0.410 1.00 98.62 98 ILE A C 1
ATOM 775 O O . ILE A 1 98 ? 8.062 1.083 1.580 1.00 98.62 98 ILE A O 1
ATOM 779 N N . ARG A 1 99 ? 8.349 2.240 -0.322 1.00 98.69 99 ARG A N 1
ATOM 780 C CA . ARG A 1 99 ? 7.849 3.520 0.212 1.00 98.69 99 ARG A CA 1
ATOM 781 C C . ARG A 1 99 ? 6.437 3.389 0.780 1.00 98.69 99 ARG A C 1
ATOM 783 O O . ARG A 1 99 ? 6.188 3.888 1.872 1.00 98.69 99 ARG A O 1
ATOM 790 N N . VAL A 1 100 ? 5.536 2.711 0.068 1.00 98.69 100 VAL A N 1
ATOM 791 C CA . VAL A 1 100 ? 4.150 2.476 0.504 1.00 98.69 100 VAL A CA 1
ATOM 792 C C . VAL A 1 100 ? 4.117 1.602 1.759 1.00 98.69 100 VAL A C 1
ATOM 794 O O . VAL A 1 100 ? 3.446 1.959 2.724 1.00 98.69 100 VAL A O 1
ATOM 797 N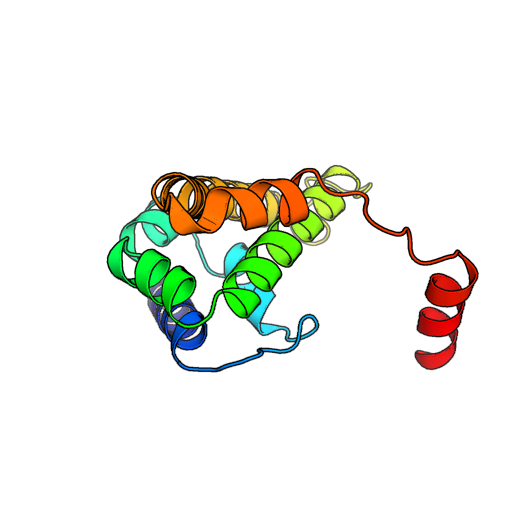 N . LEU A 1 101 ? 4.889 0.511 1.801 1.00 98.56 101 LEU A N 1
ATOM 798 C CA . LEU A 1 101 ? 4.996 -0.342 2.991 1.00 98.56 101 LEU A CA 1
ATOM 799 C C . LEU A 1 101 ? 5.532 0.438 4.198 1.00 98.56 101 LEU A C 1
ATOM 801 O O . LEU A 1 101 ? 4.902 0.450 5.253 1.00 98.56 101 LEU A O 1
ATOM 805 N N . THR A 1 102 ? 6.647 1.158 4.036 1.00 98.50 102 THR A N 1
ATOM 806 C CA . THR A 1 102 ? 7.215 2.023 5.082 1.00 98.50 102 THR A CA 1
ATOM 807 C C . THR A 1 102 ? 6.220 3.086 5.536 1.00 98.50 102 THR A C 1
ATOM 809 O O . THR A 1 102 ? 6.195 3.448 6.711 1.00 98.50 102 THR A O 1
ATOM 812 N N . ARG A 1 103 ? 5.387 3.586 4.618 1.00 98.44 103 ARG A N 1
ATOM 813 C CA . ARG A 1 103 ? 4.381 4.594 4.926 1.00 98.44 103 ARG A CA 1
ATOM 814 C C . ARG A 1 103 ? 3.223 4.034 5.750 1.00 98.44 103 ARG A C 1
ATOM 816 O O . ARG A 1 103 ? 2.762 4.738 6.638 1.00 98.44 103 ARG A O 1
ATOM 823 N N . ILE A 1 104 ? 2.756 2.822 5.456 1.00 98.06 104 ILE A N 1
ATOM 824 C CA . ILE A 1 104 ? 1.539 2.244 6.047 1.00 98.06 104 ILE A CA 1
ATOM 825 C C . ILE A 1 104 ? 1.813 1.522 7.366 1.00 98.06 104 ILE A C 1
ATOM 827 O O . ILE A 1 104 ? 1.056 1.710 8.315 1.00 98.06 104 ILE A O 1
ATOM 831 N N . LEU A 1 105 ? 2.875 0.712 7.438 1.00 97.81 105 LEU A N 1
ATOM 832 C CA . LEU A 1 105 ? 3.115 -0.197 8.568 1.00 97.81 105 LEU A CA 1
ATOM 833 C C . LEU A 1 105 ? 3.073 0.482 9.952 1.00 97.81 105 LEU A C 1
ATOM 835 O O . LEU A 1 105 ? 2.438 -0.076 10.843 1.00 97.81 105 LEU A O 1
ATOM 839 N N . PRO A 1 106 ? 3.632 1.694 10.162 1.00 98.06 106 PRO A N 1
ATOM 840 C CA . PRO A 1 106 ? 3.540 2.359 11.465 1.00 98.06 106 PRO A CA 1
ATOM 841 C C . PRO A 1 106 ? 2.101 2.598 11.942 1.00 98.06 106 PRO A C 1
ATOM 843 O O . PRO A 1 106 ? 1.840 2.576 13.138 1.00 98.06 106 PRO A O 1
ATOM 846 N N . PHE A 1 107 ? 1.160 2.804 11.016 1.00 97.69 107 PHE A N 1
ATOM 847 C CA . PHE A 1 107 ? -0.248 3.045 11.343 1.00 97.69 107 PHE A CA 1
ATOM 848 C C . PHE A 1 107 ? -1.012 1.766 11.679 1.00 97.69 107 PHE A C 1
ATOM 850 O O . PHE A 1 107 ? -2.101 1.833 12.241 1.00 97.69 107 PHE A O 1
ATOM 857 N N . ILE A 1 108 ? -0.460 0.611 11.326 1.00 96.75 108 ILE A N 1
ATOM 858 C CA . ILE A 1 108 ? -0.969 -0.682 11.767 1.00 96.75 108 ILE A CA 1
ATOM 859 C C . ILE A 1 108 ? -0.486 -0.925 13.195 1.00 96.75 108 ILE A C 1
ATOM 861 O O . ILE A 1 108 ? -1.306 -1.130 14.079 1.00 96.75 108 ILE A O 1
ATOM 865 N N . TYR A 1 109 ? 0.821 -0.780 13.429 1.00 95.88 109 TYR A N 1
ATOM 866 C CA . TYR A 1 109 ? 1.435 -1.036 14.735 1.00 95.88 109 TYR A CA 1
ATOM 867 C C . TYR A 1 109 ? 1.004 -0.058 15.839 1.00 95.88 109 TYR A C 1
ATOM 869 O O . TYR A 1 109 ? 1.107 -0.383 17.015 1.00 95.88 109 TYR A O 1
ATOM 877 N N . GLU A 1 110 ? 0.523 1.144 15.504 1.00 96.19 110 GLU A N 1
ATOM 878 C CA . GLU A 1 110 ? -0.037 2.060 16.513 1.00 96.19 110 GLU A CA 1
ATOM 879 C C . GLU A 1 110 ? -1.438 1.642 17.014 1.00 96.19 110 GLU A C 1
ATOM 881 O O . GLU A 1 110 ? -1.937 2.248 17.961 1.00 96.19 110 GLU A O 1
ATOM 886 N N . ALA A 1 111 ? -2.109 0.682 16.362 1.00 96.50 111 ALA A N 1
ATOM 887 C CA . ALA A 1 111 ? -3.476 0.274 16.681 1.00 96.50 111 ALA A CA 1
ATOM 888 C C . ALA A 1 111 ? -3.493 -1.007 17.527 1.00 96.50 111 ALA A C 1
ATOM 890 O O . ALA A 1 111 ? -3.520 -2.111 16.991 1.00 96.50 111 ALA A O 1
ATOM 891 N N . GLU A 1 112 ? -3.544 -0.859 18.853 1.00 95.38 112 GLU A N 1
ATOM 892 C CA . GLU A 1 112 ? -3.547 -1.987 19.807 1.00 95.38 112 GLU A CA 1
ATOM 893 C C . GLU A 1 112 ? -4.666 -3.008 19.532 1.00 95.38 112 GLU A C 1
ATOM 895 O O . GLU A 1 112 ? -4.490 -4.210 19.701 1.00 95.38 112 GLU A O 1
ATOM 900 N N . ASN A 1 113 ? -5.817 -2.555 19.028 1.00 96.00 113 ASN A N 1
ATOM 901 C CA . ASN A 1 113 ? -6.936 -3.432 18.682 1.00 96.00 113 ASN A CA 1
ATOM 902 C C . ASN A 1 113 ? -6.676 -4.342 17.465 1.00 96.00 113 ASN A C 1
ATOM 904 O O . ASN A 1 113 ? -7.546 -5.145 17.129 1.00 96.00 113 ASN A O 1
ATOM 908 N N . LEU A 1 114 ? -5.537 -4.191 16.780 1.00 96.88 114 LEU A N 1
ATOM 909 C CA . LEU A 1 114 ? -5.128 -5.021 15.648 1.00 96.88 114 LEU A CA 1
ATOM 910 C C . LEU A 1 114 ? -4.052 -6.054 16.003 1.00 96.88 114 LEU A C 1
ATOM 912 O O . LEU A 1 114 ? -3.631 -6.765 15.101 1.00 96.88 114 LEU A O 1
ATOM 916 N N . GLU A 1 115 ? -3.638 -6.199 17.265 1.00 95.06 115 GLU A N 1
ATOM 917 C CA . GLU A 1 115 ? -2.566 -7.134 17.656 1.00 95.06 115 GLU A CA 1
ATOM 918 C C . GLU A 1 115 ? -2.852 -8.587 17.216 1.00 95.06 115 GLU A C 1
ATOM 920 O O . GLU A 1 115 ? -2.047 -9.212 16.530 1.00 95.06 115 GLU A O 1
ATOM 925 N N . GLU A 1 116 ? -4.050 -9.114 17.501 1.00 95.62 116 GLU A N 1
ATOM 926 C CA . GLU A 1 116 ? -4.438 -10.463 17.052 1.00 95.62 116 GLU A CA 1
ATOM 927 C C . GLU A 1 116 ? -4.528 -10.559 15.519 1.00 95.62 116 GLU A C 1
ATOM 929 O O . GLU A 1 116 ? -4.194 -11.582 14.914 1.00 95.62 116 GLU A O 1
ATOM 934 N N . TRP A 1 117 ? -4.986 -9.489 14.868 1.00 96.38 117 TRP A N 1
ATOM 935 C CA . TRP A 1 117 ? -5.043 -9.432 13.411 1.00 96.38 117 TRP A CA 1
ATOM 936 C C . TRP A 1 117 ? -3.635 -9.453 12.798 1.00 96.38 117 TRP A C 1
ATOM 938 O O . TRP A 1 117 ? -3.414 -10.171 11.825 1.00 96.38 117 TRP A O 1
ATOM 948 N N . GLU A 1 118 ? -2.686 -8.720 13.383 1.00 94.75 118 GLU A N 1
ATOM 949 C CA . GLU A 1 118 ? -1.293 -8.620 12.945 1.00 94.75 118 GLU A CA 1
ATOM 950 C C . GLU A 1 118 ? -0.632 -9.997 12.961 1.00 94.75 118 GLU A C 1
ATOM 952 O O . GLU A 1 118 ? -0.094 -10.442 11.940 1.00 94.75 118 GLU A O 1
ATOM 957 N N . GLU A 1 119 ? -0.759 -10.698 14.090 1.00 94.00 119 GLU A N 1
ATOM 958 C CA . GLU A 1 119 ? -0.242 -12.053 14.267 1.00 94.00 119 GLU A CA 1
ATOM 959 C C . GLU A 1 119 ? -0.787 -13.006 13.203 1.00 94.00 119 GLU A C 1
ATOM 961 O O . GLU A 1 119 ? -0.033 -13.698 12.514 1.00 94.00 119 GLU A O 1
ATOM 966 N N . ASN A 1 120 ? -2.099 -12.988 12.978 1.00 93.88 120 ASN A N 1
ATOM 967 C CA . ASN A 1 120 ? -2.724 -13.856 11.986 1.00 93.88 120 ASN A CA 1
ATOM 968 C C . ASN A 1 120 ? -2.351 -13.485 10.539 1.00 93.88 120 ASN A C 1
ATOM 970 O O . ASN A 1 120 ? -2.132 -14.371 9.708 1.00 93.88 120 ASN A O 1
ATOM 974 N N . PHE A 1 121 ? -2.285 -12.195 10.210 1.00 94.75 121 PHE A N 1
ATOM 975 C CA . PHE A 1 121 ? -2.094 -11.726 8.837 1.00 94.75 121 PHE A CA 1
ATOM 976 C C . PHE A 1 121 ? -0.635 -11.823 8.361 1.00 94.75 121 PHE A C 1
ATOM 978 O O . PHE A 1 121 ? -0.372 -12.261 7.226 1.00 94.75 121 PHE A O 1
ATOM 985 N N . PHE A 1 122 ? 0.319 -11.418 9.208 1.00 92.81 122 PHE A N 1
ATOM 986 C CA . PHE A 1 122 ? 1.744 -11.430 8.869 1.00 92.81 122 PHE A CA 1
ATOM 987 C C . PHE A 1 122 ? 2.408 -12.768 9.183 1.00 92.81 122 PHE A C 1
ATOM 989 O O . PHE A 1 122 ? 3.190 -13.258 8.362 1.00 92.81 122 PHE A O 1
ATOM 996 N N . TRP A 1 123 ? 2.080 -13.365 10.330 1.00 91.00 123 TRP A N 1
ATOM 997 C CA . TRP A 1 123 ? 2.813 -14.509 10.880 1.00 91.00 123 TRP A CA 1
ATOM 998 C C . TRP A 1 123 ? 2.013 -15.816 10.858 1.00 91.00 123 TRP A C 1
ATOM 1000 O O . TRP A 1 123 ? 2.594 -16.895 10.989 1.00 91.00 123 TRP A O 1
ATOM 1010 N N . GLY A 1 124 ? 0.704 -15.743 10.614 1.00 89.00 124 GLY A N 1
ATOM 1011 C CA . GLY A 1 124 ? -0.168 -16.905 10.513 1.00 89.00 124 GLY A CA 1
ATOM 1012 C C . GLY A 1 124 ? 0.194 -17.850 9.364 1.00 89.00 124 GLY A C 1
ATOM 1013 O O . GLY A 1 124 ? 0.693 -17.460 8.300 1.00 89.00 124 GLY A O 1
ATOM 1014 N N . GLU A 1 125 ? -0.098 -19.138 9.559 1.00 82.94 125 GLU A N 1
ATOM 1015 C CA . GLU A 1 125 ? 0.139 -20.157 8.541 1.00 82.94 125 GLU A CA 1
ATOM 1016 C C . GLU A 1 125 ? -0.702 -19.895 7.287 1.00 82.94 125 GLU A C 1
ATOM 1018 O O . GLU A 1 125 ? -1.916 -20.118 7.235 1.00 82.94 125 GLU A O 1
ATOM 1023 N N . ARG A 1 126 ? -0.039 -19.491 6.201 1.00 76.44 126 ARG A N 1
ATOM 1024 C CA . ARG A 1 126 ? -0.699 -19.415 4.899 1.00 76.44 126 ARG A CA 1
ATOM 1025 C C . ARG A 1 126 ? -0.891 -20.820 4.347 1.00 76.44 126 ARG A C 1
ATOM 1027 O O . ARG A 1 126 ? 0.073 -21.480 3.950 1.00 76.44 126 ARG A O 1
ATOM 1034 N N . ARG A 1 127 ? -2.148 -21.258 4.221 1.00 65.00 127 ARG A N 1
ATOM 1035 C CA . ARG A 1 127 ? -2.490 -22.444 3.422 1.00 65.00 127 ARG A CA 1
ATOM 1036 C C . ARG A 1 127 ? -2.033 -22.199 1.984 1.00 65.00 127 ARG A C 1
ATOM 1038 O O . ARG A 1 127 ? -2.667 -21.455 1.238 1.00 65.00 127 ARG A O 1
ATOM 1045 N N . LYS A 1 128 ? -0.906 -22.800 1.590 1.00 56.47 128 LYS A N 1
ATOM 1046 C CA . LYS A 1 128 ? -0.429 -22.753 0.203 1.00 56.47 128 LYS A CA 1
ATOM 1047 C C . LYS A 1 128 ? -1.553 -23.285 -0.684 1.00 56.47 128 LYS A C 1
ATOM 1049 O O . LYS A 1 128 ? -1.974 -24.426 -0.499 1.00 56.47 128 LYS A O 1
ATOM 1054 N N . LYS A 1 129 ? -2.036 -22.480 -1.642 1.00 54.72 129 LYS A N 1
ATOM 1055 C CA . LYS A 1 129 ? -2.922 -22.982 -2.702 1.00 54.72 129 LYS A CA 1
ATOM 1056 C C . LYS A 1 129 ? -2.227 -24.194 -3.318 1.00 54.72 129 LYS A C 1
ATOM 1058 O O . LYS A 1 129 ? -1.112 -24.077 -3.825 1.00 54.72 129 LYS A O 1
ATOM 1063 N N . THR A 1 130 ? -2.855 -25.358 -3.210 1.00 55.94 130 THR A N 1
ATOM 1064 C CA . THR A 1 130 ? -2.335 -26.616 -3.740 1.00 55.94 130 THR A CA 1
ATOM 1065 C C . THR A 1 130 ? -1.996 -26.425 -5.218 1.00 55.94 130 THR A C 1
ATOM 1067 O O . THR A 1 130 ? -2.697 -25.696 -5.921 1.00 55.94 130 THR A O 1
ATOM 1070 N N . ARG A 1 131 ? -0.952 -27.094 -5.719 1.00 52.97 131 ARG A N 1
ATOM 1071 C CA . ARG A 1 131 ? -0.513 -27.018 -7.129 1.00 52.97 131 ARG A CA 1
ATOM 1072 C C . ARG A 1 131 ? -1.675 -27.183 -8.131 1.00 52.97 131 ARG A C 1
ATOM 1074 O O . ARG A 1 131 ? -1.662 -26.563 -9.187 1.00 52.97 131 ARG A O 1
ATOM 1081 N N . GLN A 1 132 ? -2.712 -27.945 -7.771 1.00 51.31 132 GLN A N 1
ATOM 1082 C CA . GLN A 1 132 ? -3.964 -28.073 -8.531 1.00 51.31 132 GLN A CA 1
ATOM 1083 C C . GLN A 1 132 ? -4.757 -26.763 -8.678 1.00 51.31 132 GLN A C 1
ATOM 1085 O O . GLN A 1 132 ? -5.205 -26.462 -9.777 1.00 51.31 132 GLN A O 1
ATOM 1090 N N . ALA A 1 133 ? -4.901 -25.958 -7.622 1.00 54.59 133 ALA A N 1
ATOM 1091 C CA . ALA A 1 133 ? -5.612 -24.678 -7.683 1.00 54.59 133 ALA A CA 1
ATOM 1092 C C . ALA A 1 133 ? -4.850 -23.634 -8.519 1.00 54.59 133 ALA A C 1
ATOM 1094 O O . ALA A 1 133 ? -5.459 -22.802 -9.183 1.00 54.59 133 ALA A O 1
ATOM 1095 N N . GLN A 1 134 ? -3.514 -23.702 -8.518 1.00 54.03 134 GLN A N 1
ATOM 1096 C CA . GLN A 1 134 ? -2.667 -22.865 -9.374 1.00 54.03 134 GLN A CA 1
ATOM 1097 C C . GLN A 1 134 ? -2.752 -23.267 -10.854 1.00 54.03 134 GLN A C 1
ATOM 1099 O O . GLN A 1 134 ? -2.731 -22.398 -11.720 1.00 54.03 134 GLN A O 1
ATOM 1104 N N . LEU A 1 135 ? -2.858 -24.568 -11.147 1.00 54.41 135 LEU A N 1
ATOM 1105 C CA . LEU A 1 135 ? -3.035 -25.081 -12.509 1.00 54.41 135 LEU A CA 1
ATOM 1106 C C . LEU A 1 135 ? -4.442 -24.789 -13.051 1.00 54.41 135 LEU A C 1
ATOM 1108 O O . LEU A 1 135 ? -4.563 -24.330 -14.180 1.00 54.41 135 LEU A O 1
ATOM 1112 N N . ALA A 1 136 ? -5.489 -24.969 -12.243 1.00 51.81 136 ALA A N 1
ATOM 1113 C CA . ALA A 1 136 ? -6.869 -24.687 -12.647 1.00 51.81 136 ALA A CA 1
ATOM 1114 C C . ALA A 1 136 ? -7.088 -23.208 -13.016 1.00 51.81 136 ALA A C 1
ATOM 1116 O O . ALA A 1 136 ? -7.778 -22.914 -13.984 1.00 51.81 136 ALA A O 1
ATOM 1117 N N . ALA A 1 137 ? -6.444 -22.281 -12.298 1.00 51.59 137 ALA A N 1
ATOM 1118 C CA . ALA A 1 137 ? -6.499 -20.856 -12.620 1.00 51.59 137 ALA A CA 1
ATOM 1119 C C . ALA A 1 137 ? -5.811 -20.498 -13.952 1.00 51.59 137 ALA A C 1
ATOM 1121 O O . ALA A 1 137 ? -6.147 -19.479 -14.538 1.00 51.59 137 ALA A O 1
ATOM 1122 N N . ARG A 1 138 ? -4.861 -21.314 -14.436 1.00 49.19 138 ARG A N 1
ATOM 1123 C CA . ARG A 1 138 ? -4.203 -21.105 -15.738 1.00 49.19 138 ARG A CA 1
ATOM 1124 C C . ARG A 1 138 ? -5.019 -21.665 -16.902 1.00 49.19 138 ARG A C 1
ATOM 1126 O O . ARG A 1 138 ? -5.036 -21.053 -17.955 1.00 49.19 138 ARG A O 1
ATOM 1133 N N . VAL A 1 139 ? -5.718 -22.782 -16.692 1.00 52.06 139 VAL A N 1
ATOM 1134 C CA . VAL A 1 139 ? -6.551 -23.437 -17.723 1.00 52.06 139 VAL A CA 1
ATOM 1135 C C . VAL A 1 139 ? -7.814 -22.634 -18.053 1.00 52.06 139 VAL A C 1
ATOM 1137 O O . VAL A 1 139 ? -8.351 -22.770 -19.138 1.00 52.06 139 VAL A O 1
ATOM 1140 N N . LEU A 1 140 ? -8.290 -21.781 -17.144 1.00 48.19 140 LEU A N 1
ATOM 1141 C CA . LEU A 1 140 ? -9.454 -20.917 -17.388 1.00 48.19 140 LEU A CA 1
ATOM 1142 C C . LEU A 1 140 ? -9.120 -19.621 -18.153 1.00 48.19 140 LEU A C 1
ATOM 1144 O O . LEU A 1 140 ? -10.021 -18.825 -18.400 1.00 48.19 140 LEU A O 1
ATOM 1148 N N . VAL A 1 141 ? -7.844 -19.388 -18.477 1.00 46.06 141 VAL A N 1
ATOM 1149 C CA . VAL A 1 141 ? -7.353 -18.187 -19.183 1.00 46.06 141 VAL A CA 1
ATOM 1150 C C . VAL A 1 141 ? -6.874 -18.527 -20.611 1.00 46.06 141 VAL A C 1
ATOM 1152 O O . VAL A 1 141 ? -6.428 -17.640 -21.334 1.00 46.06 141 VAL A O 1
ATOM 1155 N N . GLU A 1 142 ? -7.007 -19.787 -21.037 1.00 37.78 142 GLU A N 1
ATOM 1156 C CA . GLU A 1 142 ? -6.837 -20.248 -22.429 1.00 37.78 142 GLU A CA 1
ATOM 1157 C C . GLU A 1 142 ? -8.200 -20.564 -23.060 1.00 37.78 142 GLU A C 1
ATOM 1159 O O . GLU A 1 142 ? -8.370 -20.251 -24.261 1.00 37.78 142 GLU A O 1
#

pLDDT: mean 90.84, std 14.82, range [37.78, 98.75]

InterPro domains:
  IPR026705 HID1/Ecm30 [PF12722] (1-141)
  IPR026705 HID1/Ecm30 [PTHR21575] (1-135)

Organism: NCBI:txid396776

Sequence (142 aa):
MGASESKLVFRQGIFRLSEEKGIPADDPYWAGFWELPESVEDVFTLFAPVDIRRTRDTSLGNLETLLLAVASRLTALRHHPSFPDHELAPPRDALNCIRVLTRILPFIYEAENLEEWEENFFWGERRKKTRQAQLAARVLVE

Radius of gyration: 16.17 Å; chains: 1; bounding box: 32×46×42 Å

Secondary structure (DSSP, 8-state):
-HHHHHHHHHHHHHHHHHHSSS--TT-GGGGHHHHS--SHHHHHHHS-HHHHHHHHHH-HHHHHHHHHHHHHHHHHHHT-TTTT-TTTS-HHHHHHHHHHHHHHHHHHHT-GGGHHHHIIIIIS---PPPHHHHHHHHHTT-

Foldseek 3Di:
DQLVVLLVLLLVLLQCLQPPEDDDLPPCSLLSQLPSDPDLCSQDVSNDLVSLLSSCVRHVVSVLSSLCSLVVLLVCLVPPPPPPDCPRRPVSSNVSSVSNCVNRVVSQVVDPVCPVVCCCSVPNDDPPPPPVNVVVVVVVVD